Protein AF-A0A1M5EDV6-F1 (afdb_monomer)

Radius of gyration: 11.63 Å; Cα contacts (8 Å, |Δi|>4): 75; chains: 1; bounding box: 35×21×29 Å

Structure (mmCIF, N/CA/C/O backbone):
data_AF-A0A1M5EDV6-F1
#
_entry.id   AF-A0A1M5EDV6-F1
#
loop_
_atom_site.group_PDB
_atom_site.id
_atom_site.type_symbol
_atom_site.label_atom_id
_atom_site.label_alt_id
_atom_site.label_comp_id
_atom_site.label_asym_id
_atom_site.label_entity_id
_atom_site.label_seq_id
_atom_site.pdbx_PDB_ins_code
_atom_site.Cartn_x
_atom_site.Cartn_y
_atom_site.Cartn_z
_atom_site.occupancy
_atom_site.B_iso_or_equiv
_atom_site.auth_seq_id
_atom_site.auth_comp_id
_atom_site.auth_asym_id
_atom_site.auth_atom_id
_atom_site.pdbx_PDB_model_num
ATOM 1 N N . MET A 1 1 ? 23.914 -7.869 -8.738 1.00 47.19 1 MET A N 1
ATOM 2 C CA . MET A 1 1 ? 23.150 -7.102 -7.738 1.00 47.19 1 MET A CA 1
ATOM 3 C C . MET A 1 1 ? 21.946 -7.958 -7.421 1.00 47.19 1 MET A C 1
ATOM 5 O O . MET A 1 1 ? 21.058 -8.037 -8.258 1.00 47.19 1 MET A O 1
ATOM 9 N N . ASP A 1 2 ? 22.003 -8.712 -6.325 1.00 54.53 2 ASP A N 1
ATOM 10 C CA . ASP A 1 2 ? 20.895 -9.561 -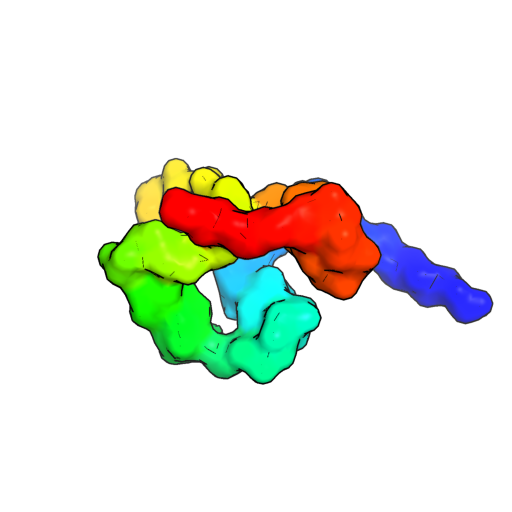5.889 1.00 54.53 2 ASP A CA 1
ATOM 11 C C . ASP A 1 2 ? 19.680 -8.682 -5.599 1.00 54.53 2 ASP A C 1
ATOM 13 O O . ASP A 1 2 ? 19.742 -7.767 -4.775 1.00 54.53 2 ASP A O 1
ATOM 17 N N . VAL A 1 3 ? 18.592 -8.923 -6.326 1.00 60.97 3 VAL A N 1
ATOM 18 C CA . VAL A 1 3 ? 17.289 -8.375 -5.962 1.00 60.97 3 VAL A CA 1
ATOM 19 C C . VAL A 1 3 ? 16.867 -9.166 -4.726 1.00 60.97 3 VAL A C 1
ATOM 21 O O . VAL A 1 3 ? 16.818 -10.391 -4.816 1.00 60.97 3 VAL A O 1
ATOM 24 N N . PRO A 1 4 ? 16.618 -8.534 -3.568 1.00 60.50 4 PRO A N 1
ATOM 25 C CA . PRO A 1 4 ? 16.122 -9.276 -2.419 1.00 60.50 4 PRO A CA 1
ATOM 26 C C . PRO A 1 4 ? 14.829 -9.991 -2.819 1.00 60.50 4 PRO A C 1
ATOM 28 O O . PRO A 1 4 ? 13.937 -9.360 -3.392 1.00 60.50 4 PRO A O 1
ATOM 31 N N . ASP A 1 5 ? 14.739 -11.292 -2.532 1.00 78.38 5 ASP A N 1
ATOM 32 C CA . ASP A 1 5 ? 13.506 -12.058 -2.710 1.00 78.38 5 ASP A CA 1
ATOM 33 C C . ASP A 1 5 ? 12.396 -11.369 -1.914 1.00 78.38 5 ASP A C 1
ATOM 35 O O . ASP A 1 5 ? 12.374 -11.375 -0.678 1.00 78.38 5 ASP A O 1
ATOM 39 N N . LEU A 1 6 ? 11.488 -10.707 -2.630 1.00 82.00 6 LEU A N 1
ATOM 40 C CA . LEU A 1 6 ? 10.323 -10.102 -2.011 1.00 82.00 6 LEU A CA 1
ATOM 41 C C . LEU A 1 6 ? 9.454 -11.229 -1.437 1.00 82.00 6 LEU A C 1
ATOM 43 O O . LEU A 1 6 ? 9.230 -12.240 -2.112 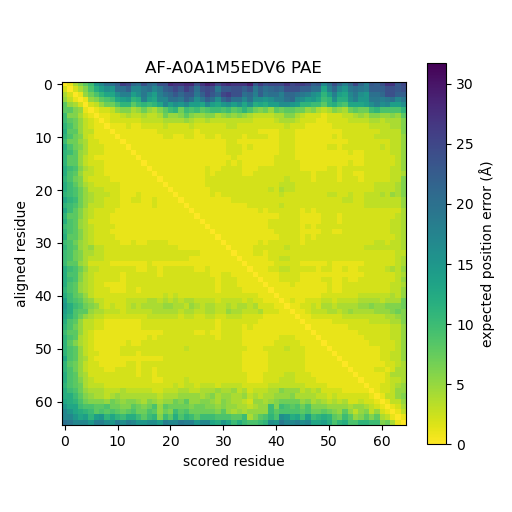1.00 82.00 6 LEU A O 1
ATOM 47 N N . PRO A 1 7 ? 8.908 -11.066 -0.220 1.00 91.31 7 PRO A N 1
ATOM 48 C CA . PRO A 1 7 ? 7.973 -12.041 0.321 1.00 91.31 7 PRO A CA 1
ATOM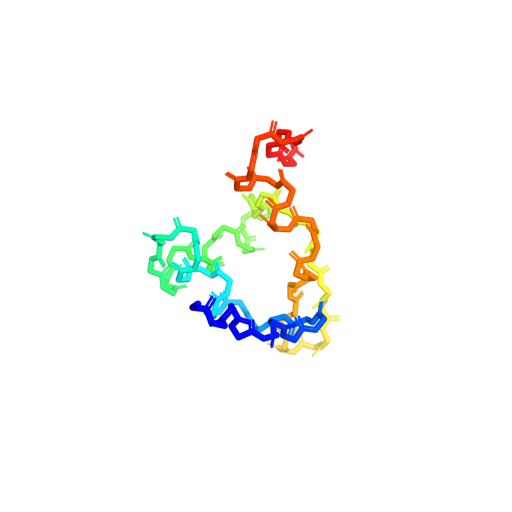 49 C C . PRO A 1 7 ? 6.768 -12.178 -0.616 1.00 91.31 7 PRO A C 1
ATOM 51 O O . PRO A 1 7 ? 6.400 -11.236 -1.314 1.00 91.31 7 PRO A O 1
ATOM 54 N N . THR A 1 8 ? 6.095 -13.330 -0.603 1.00 94.69 8 THR A N 1
ATOM 55 C CA . THR A 1 8 ? 4.904 -13.571 -1.443 1.00 94.69 8 THR A CA 1
ATOM 56 C C . THR A 1 8 ? 3.768 -12.578 -1.162 1.00 94.69 8 THR A C 1
ATOM 58 O O . THR A 1 8 ? 2.975 -12.261 -2.052 1.00 94.69 8 THR A O 1
ATOM 61 N N . VAL A 1 9 ? 3.700 -12.075 0.073 1.00 96.75 9 VAL A N 1
ATOM 62 C CA . VAL A 1 9 ? 2.746 -11.061 0.522 1.00 96.75 9 VAL A CA 1
ATOM 63 C C . VAL A 1 9 ? 3.459 -9.971 1.314 1.00 96.75 9 VAL A C 1
ATOM 65 O O . VAL A 1 9 ? 4.289 -10.250 2.181 1.00 96.75 9 VAL A O 1
ATOM 68 N N . LEU A 1 10 ? 3.082 -8.727 1.056 1.00 96.50 10 LEU A N 1
ATOM 69 C CA . LEU A 1 10 ? 3.520 -7.542 1.785 1.00 96.50 10 LEU A CA 1
ATOM 70 C C . LEU A 1 10 ? 2.434 -7.099 2.764 1.00 96.50 10 LEU A C 1
ATOM 72 O O . LEU A 1 10 ? 1.265 -7.470 2.633 1.00 96.50 10 LEU A O 1
ATOM 76 N N . ASP A 1 11 ? 2.803 -6.302 3.762 1.00 97.06 11 ASP A N 1
ATOM 77 C CA . ASP A 1 11 ? 1.817 -5.471 4.446 1.00 97.06 11 ASP A CA 1
ATOM 78 C C . ASP A 1 11 ? 1.517 -4.205 3.624 1.00 97.06 11 ASP A C 1
ATOM 80 O O . ASP A 1 11 ? 2.221 -3.868 2.668 1.00 97.06 11 ASP A O 1
ATOM 84 N N . LEU A 1 12 ? 0.424 -3.522 3.968 1.00 97.50 12 LEU A N 1
ATOM 85 C CA . LEU A 1 12 ? 0.012 -2.322 3.245 1.00 97.50 12 LEU A CA 1
ATOM 86 C C . LEU A 1 12 ? 1.083 -1.210 3.259 1.00 97.50 12 LEU A C 1
ATOM 88 O O . LEU A 1 12 ? 1.319 -0.633 2.200 1.00 97.50 12 LEU A O 1
ATOM 92 N N . PRO A 1 13 ? 1.761 -0.898 4.387 1.00 97.69 13 PRO A N 1
ATOM 93 C CA . PRO A 1 13 ? 2.838 0.092 4.387 1.00 97.69 13 PRO A CA 1
ATOM 94 C C . PRO A 1 13 ? 4.012 -0.257 3.463 1.00 97.69 13 PRO A C 1
ATOM 96 O O . PRO A 1 13 ? 4.482 0.627 2.751 1.00 97.69 13 PRO A O 1
ATOM 99 N N . ALA A 1 14 ? 4.463 -1.514 3.421 1.00 97.31 14 ALA A N 1
ATOM 100 C CA . ALA A 1 14 ? 5.543 -1.924 2.524 1.00 97.31 14 ALA A CA 1
ATOM 101 C C . ALA A 1 14 ? 5.122 -1.825 1.050 1.00 97.31 14 ALA A C 1
ATOM 103 O O . ALA A 1 14 ? 5.875 -1.312 0.224 1.00 97.31 14 ALA A O 1
ATOM 104 N N . ALA A 1 15 ? 3.896 -2.239 0.719 1.00 97.19 15 ALA A N 1
ATOM 105 C CA . ALA A 1 15 ? 3.352 -2.069 -0.627 1.00 97.19 15 ALA A CA 1
ATOM 106 C C . ALA A 1 15 ? 3.221 -0.584 -1.023 1.00 97.19 15 ALA A C 1
ATOM 108 O O . ALA A 1 15 ? 3.527 -0.210 -2.152 1.00 97.19 15 ALA A O 1
ATOM 109 N N . ALA A 1 16 ? 2.822 0.276 -0.083 1.00 97.75 16 ALA A N 1
ATOM 110 C CA . ALA A 1 16 ? 2.733 1.721 -0.279 1.00 97.75 16 ALA A CA 1
ATOM 111 C C . ALA A 1 16 ? 4.098 2.346 -0.603 1.00 97.75 16 ALA A C 1
ATOM 113 O O . ALA A 1 16 ? 4.192 3.180 -1.503 1.00 97.75 16 ALA A O 1
ATOM 114 N N . THR A 1 17 ? 5.158 1.899 0.077 1.00 96.88 17 THR A N 1
ATOM 115 C CA . THR A 1 17 ? 6.533 2.320 -0.217 1.00 96.88 17 THR A CA 1
ATOM 116 C C . THR A 1 17 ? 6.941 1.969 -1.645 1.00 96.88 17 THR A C 1
ATOM 118 O O . THR A 1 17 ? 7.528 2.814 -2.315 1.00 96.88 17 THR A O 1
ATOM 121 N N . LEU A 1 18 ? 6.588 0.779 -2.144 1.00 95.38 18 LEU A N 1
ATOM 122 C CA . LEU A 1 18 ? 6.872 0.398 -3.535 1.00 95.38 18 LEU A CA 1
ATOM 123 C C . LEU A 1 18 ? 6.124 1.271 -4.555 1.00 95.38 18 LEU A C 1
ATOM 125 O O . LEU A 1 18 ? 6.659 1.557 -5.620 1.00 95.38 18 LEU A O 1
ATOM 129 N N . LEU A 1 19 ? 4.920 1.736 -4.215 1.00 94.88 19 LEU A N 1
ATOM 130 C CA . LEU A 1 19 ? 4.142 2.681 -5.027 1.00 94.88 19 LEU A CA 1
ATOM 131 C C . LEU A 1 19 ? 4.586 4.147 -4.862 1.00 94.88 19 LEU A C 1
ATOM 133 O O . LEU A 1 19 ? 4.023 5.029 -5.507 1.00 94.88 19 LEU A O 1
ATOM 137 N N . GLY A 1 20 ? 5.549 4.435 -3.981 1.00 96.62 20 GLY A N 1
ATOM 138 C CA . GLY A 1 20 ? 6.004 5.799 -3.703 1.00 96.62 20 GLY A CA 1
ATOM 139 C C . GLY A 1 20 ? 4.991 6.667 -2.944 1.00 96.62 20 GLY A C 1
ATOM 140 O O . GLY A 1 20 ? 5.076 7.892 -3.009 1.00 96.62 20 GLY A O 1
ATOM 141 N N . ILE A 1 21 ? 4.035 6.067 -2.221 1.00 97.62 21 ILE A N 1
ATOM 142 C CA . ILE A 1 21 ? 3.011 6.793 -1.452 1.00 97.62 21 ILE A CA 1
ATOM 143 C C . ILE A 1 21 ? 3.162 6.594 0.058 1.00 97.62 21 ILE A C 1
ATOM 145 O O . ILE A 1 21 ? 3.631 5.569 0.552 1.00 97.62 21 ILE A O 1
ATOM 149 N N . GLY A 1 22 ? 2.722 7.594 0.821 1.00 97.94 22 GLY A N 1
ATOM 150 C CA . GLY A 1 22 ? 2.720 7.529 2.279 1.00 97.94 22 GLY A CA 1
ATOM 151 C C . GLY A 1 22 ? 1.667 6.563 2.836 1.00 97.94 22 GLY A C 1
ATOM 152 O O . GLY A 1 22 ? 0.606 6.352 2.249 1.00 97.94 22 GLY A O 1
ATOM 153 N N . ARG A 1 23 ? 1.922 6.049 4.045 1.00 97.94 23 ARG A N 1
ATOM 154 C CA . ARG A 1 23 ? 1.020 5.144 4.779 1.00 97.94 23 ARG A CA 1
ATOM 155 C C . ARG A 1 23 ? -0.412 5.678 4.893 1.00 97.94 23 ARG A C 1
ATOM 157 O O . ARG A 1 23 ? -1.353 4.917 4.711 1.00 97.94 23 ARG A O 1
ATOM 164 N N . THR A 1 24 ? -0.579 6.966 5.201 1.00 98.25 24 THR A N 1
ATOM 165 C CA . THR A 1 24 ? -1.907 7.592 5.326 1.00 98.25 24 THR A CA 1
ATOM 166 C C . THR A 1 24 ? -2.694 7.464 4.025 1.00 98.25 24 THR A C 1
ATOM 168 O O . 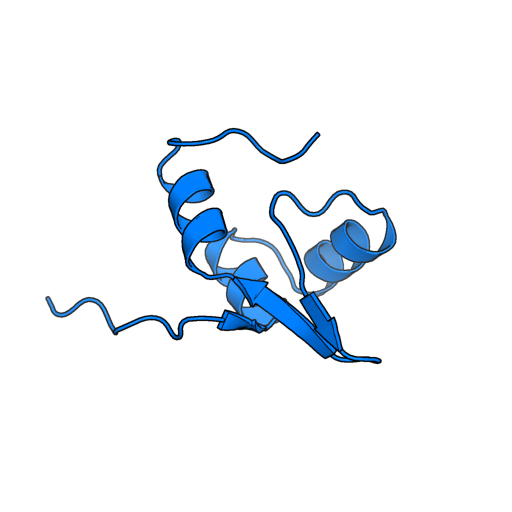THR A 1 24 ? -3.804 6.943 4.041 1.00 98.25 24 THR A O 1
ATOM 171 N N . LYS A 1 25 ? -2.071 7.816 2.893 1.00 98.31 25 LYS A N 1
ATOM 172 C CA . LYS A 1 25 ? -2.684 7.709 1.566 1.00 98.31 25 LYS A CA 1
ATOM 173 C C . LYS A 1 25 ? -3.049 6.268 1.218 1.00 98.31 25 LYS A C 1
ATOM 175 O O . LYS A 1 25 ? -4.107 6.023 0.656 1.00 98.31 25 LYS A O 1
ATOM 180 N N . ALA A 1 26 ? -2.203 5.308 1.585 1.00 98.12 26 ALA A N 1
ATOM 181 C CA . ALA A 1 26 ? -2.484 3.896 1.358 1.00 98.12 26 ALA A CA 1
ATOM 182 C C . ALA A 1 26 ? -3.738 3.416 2.106 1.00 98.12 26 ALA A C 1
ATOM 184 O O . ALA A 1 26 ? -4.588 2.751 1.519 1.00 98.12 26 ALA A O 1
ATOM 185 N N . TYR A 1 27 ? -3.885 3.777 3.385 1.00 97.62 27 TYR A N 1
ATOM 186 C CA . TYR A 1 27 ? -5.083 3.426 4.155 1.00 97.62 27 TYR A CA 1
ATOM 187 C C . TYR A 1 27 ? -6.334 4.162 3.671 1.00 97.62 27 TYR A C 1
ATOM 189 O O . TYR A 1 27 ? -7.403 3.559 3.685 1.00 97.62 27 TYR A O 1
ATOM 197 N N . GLU A 1 28 ? -6.218 5.420 3.232 1.00 98.12 28 GLU A N 1
ATOM 198 C CA . GLU A 1 28 ? -7.319 6.139 2.572 1.00 98.12 28 GLU A CA 1
ATOM 199 C C . GLU A 1 28 ? -7.790 5.379 1.333 1.00 98.12 28 GLU A C 1
ATOM 201 O O . GLU A 1 28 ? -8.960 5.034 1.250 1.00 98.12 28 GLU A O 1
ATOM 206 N N . LEU A 1 29 ? -6.871 5.003 0.438 1.00 97.69 29 LEU A N 1
ATOM 207 C CA . LEU A 1 29 ? -7.206 4.238 -0.765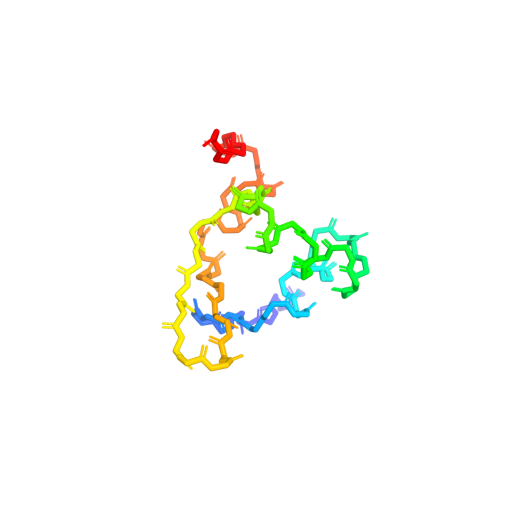 1.00 97.69 29 LEU A CA 1
ATOM 208 C C . LEU A 1 29 ? -7.863 2.891 -0.438 1.00 97.69 29 LEU A C 1
ATOM 210 O O . LEU A 1 29 ? -8.831 2.520 -1.084 1.00 97.69 29 LEU A O 1
ATOM 214 N N . VAL A 1 30 ? -7.388 2.161 0.577 1.00 97.06 30 VAL A N 1
ATOM 215 C CA . VAL A 1 30 ? -8.029 0.894 0.983 1.00 97.06 30 VAL A CA 1
ATOM 216 C C . VAL A 1 30 ? -9.394 1.113 1.641 1.00 97.06 30 VAL A C 1
ATOM 218 O O . VAL A 1 30 ? -10.274 0.257 1.541 1.00 97.06 30 VAL A O 1
ATOM 221 N N . ARG A 1 31 ? -9.580 2.212 2.372 1.00 96.44 31 ARG A N 1
ATOM 222 C CA . ARG A 1 31 ? -10.875 2.544 2.977 1.00 96.44 31 ARG A CA 1
ATOM 223 C C . ARG A 1 31 ? -11.892 2.938 1.912 1.00 96.44 31 ARG A C 1
ATOM 225 O O . ARG A 1 31 ? -13.052 2.571 2.040 1.00 96.44 31 ARG A O 1
ATOM 232 N N . ASP A 1 32 ? -11.437 3.654 0.896 1.00 96.88 32 ASP A N 1
ATOM 233 C CA . ASP A 1 32 ? -12.266 4.182 -0.180 1.00 96.88 32 ASP A CA 1
ATOM 234 C C . ASP A 1 32 ? -12.396 3.165 -1.345 1.00 96.88 32 ASP A C 1
ATOM 236 O O . ASP A 1 32 ? -12.845 3.531 -2.425 1.00 96.88 32 ASP A O 1
ATOM 240 N N . ASP A 1 33 ? -11.971 1.905 -1.129 1.00 94.62 33 ASP A N 1
ATOM 241 C CA . ASP A 1 33 ? -11.903 0.798 -2.105 1.00 94.62 33 ASP A CA 1
ATOM 242 C C . ASP A 1 33 ? -11.237 1.172 -3.449 1.00 94.62 33 ASP A C 1
ATOM 244 O O . ASP A 1 33 ? -11.493 0.580 -4.489 1.00 94.62 33 ASP A O 1
ATOM 248 N N . ALA A 1 34 ? -10.308 2.127 -3.407 1.00 96.31 34 ALA A N 1
ATOM 249 C CA . ALA A 1 34 ? -9.562 2.665 -4.543 1.00 96.31 34 ALA A CA 1
ATOM 250 C C . ALA A 1 34 ? -8.104 2.165 -4.600 1.00 96.31 34 ALA A C 1
ATOM 252 O O . ALA A 1 34 ? -7.260 2.729 -5.302 1.00 96.31 34 ALA A O 1
ATOM 253 N N . TRP A 1 35 ? -7.754 1.149 -3.807 1.00 97.38 35 TRP A N 1
ATOM 254 C CA . TRP A 1 35 ? -6.419 0.557 -3.855 1.00 97.38 35 TRP A CA 1
ATOM 255 C C . TRP A 1 35 ? -6.230 -0.222 -5.174 1.00 97.38 35 TRP A C 1
ATOM 257 O O . TRP A 1 35 ? -7.091 -1.020 -5.533 1.00 97.38 35 TRP A O 1
ATOM 267 N N . PRO A 1 36 ? -5.107 -0.045 -5.899 1.00 96.38 36 PRO A N 1
ATOM 268 C CA . PRO A 1 36 ? -5.029 -0.411 -7.317 1.00 96.38 36 PRO A CA 1
ATOM 269 C C . PRO A 1 36 ? -4.805 -1.905 -7.597 1.00 96.38 36 PRO A C 1
ATOM 271 O O . PRO A 1 36 ? -4.765 -2.302 -8.760 1.00 96.38 36 PRO A O 1
ATOM 274 N N . THR A 1 37 ? -4.609 -2.736 -6.571 1.00 97.00 37 THR A N 1
ATOM 275 C CA . THR A 1 37 ? -4.363 -4.182 -6.707 1.00 97.00 37 THR A CA 1
ATOM 276 C C . THR A 1 37 ? -5.215 -4.994 -5.729 1.00 97.00 37 THR A C 1
ATOM 278 O O . THR A 1 37 ? -5.800 -4.438 -4.806 1.00 97.00 37 THR A O 1
ATOM 281 N N . PRO A 1 38 ? -5.325 -6.324 -5.872 1.00 95.94 38 PRO A N 1
ATOM 282 C CA . PRO A 1 38 ? -6.036 -7.126 -4.883 1.00 95.94 38 PRO A CA 1
ATOM 283 C C . PRO A 1 38 ? -5.430 -6.991 -3.479 1.00 95.94 38 PRO A C 1
ATOM 285 O O . PRO A 1 38 ? -4.211 -6.925 -3.317 1.00 95.94 38 PRO A O 1
ATOM 288 N N . ILE A 1 39 ? -6.280 -7.028 -2.453 1.00 97.06 39 ILE A N 1
ATOM 289 C CA .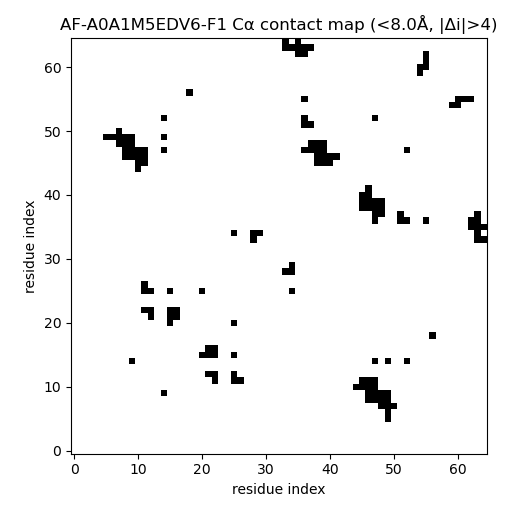 ILE A 1 39 ? -5.869 -7.073 -1.045 1.00 97.06 39 ILE A CA 1
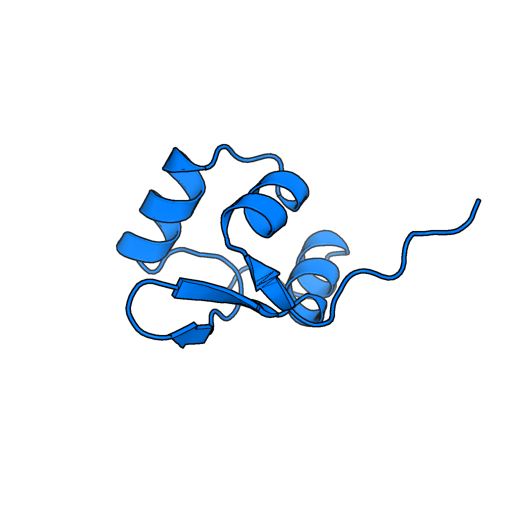ATOM 290 C C . ILE A 1 39 ? -6.517 -8.260 -0.336 1.00 97.06 39 ILE A C 1
ATOM 292 O O . ILE A 1 39 ? -7.642 -8.652 -0.638 1.00 97.06 39 ILE A O 1
ATOM 296 N N . ILE A 1 40 ? -5.821 -8.811 0.654 1.00 97.06 40 ILE A N 1
ATOM 297 C CA . ILE A 1 40 ? -6.335 -9.844 1.553 1.00 97.06 40 ILE A CA 1
ATOM 298 C C . ILE A 1 40 ? -6.581 -9.184 2.912 1.00 97.06 40 ILE A C 1
ATOM 300 O O . ILE A 1 40 ? -5.643 -8.714 3.565 1.00 97.06 40 ILE A O 1
ATOM 304 N N . ARG A 1 41 ? -7.845 -9.144 3.346 1.00 96.38 41 ARG A N 1
ATOM 305 C CA . ARG A 1 41 ? -8.240 -8.636 4.669 1.00 96.38 41 ARG A CA 1
ATOM 306 C C . ARG A 1 41 ? -8.282 -9.787 5.679 1.00 96.38 41 ARG A C 1
ATOM 308 O O . ARG A 1 41 ? -9.031 -10.743 5.508 1.00 96.38 41 ARG A O 1
ATOM 315 N N . LEU A 1 42 ? -7.492 -9.678 6.746 1.00 95.19 42 LEU A N 1
ATOM 316 C CA . LEU A 1 42 ? -7.405 -10.640 7.853 1.00 95.19 42 LEU A CA 1
ATOM 317 C C . LEU A 1 42 ? -7.706 -9.906 9.168 1.00 95.19 42 LEU A C 1
ATOM 319 O O . LEU A 1 42 ? -6.812 -9.553 9.942 1.00 95.19 42 LEU A O 1
ATOM 323 N N . GLY A 1 43 ? -8.984 -9.589 9.384 1.00 93.94 43 GLY A N 1
ATOM 324 C CA . GLY A 1 43 ? -9.415 -8.717 10.476 1.00 93.94 43 GLY A CA 1
ATOM 325 C C . GLY A 1 43 ? -8.853 -7.302 10.308 1.00 93.94 43 GLY A C 1
ATOM 326 O O . GLY A 1 43 ? -9.180 -6.614 9.345 1.00 93.94 43 GLY A O 1
ATOM 327 N N . LYS A 1 44 ? -7.995 -6.868 11.241 1.00 91.56 44 LYS A N 1
ATOM 328 C CA . LYS A 1 44 ? -7.317 -5.558 11.175 1.00 91.56 44 LYS A CA 1
ATOM 329 C C . LYS A 1 44 ? -6.072 -5.558 10.282 1.00 91.56 44 LYS A C 1
ATOM 331 O O . LYS A 1 44 ? -5.532 -4.492 10.003 1.00 91.56 44 LYS A O 1
ATOM 336 N N . LEU A 1 45 ? -5.587 -6.732 9.875 1.00 95.38 45 LEU A N 1
ATOM 337 C CA . LEU A 1 45 ? -4.410 -6.851 9.023 1.00 95.38 45 LEU A CA 1
ATOM 338 C C . LEU A 1 45 ? -4.814 -6.780 7.552 1.00 95.38 45 LEU A C 1
ATOM 340 O O . LEU A 1 45 ? -5.753 -7.447 7.121 1.00 95.38 45 LEU A O 1
ATOM 344 N N . ILE A 1 46 ? -4.054 -6.007 6.783 1.00 97.38 46 ILE A N 1
ATOM 3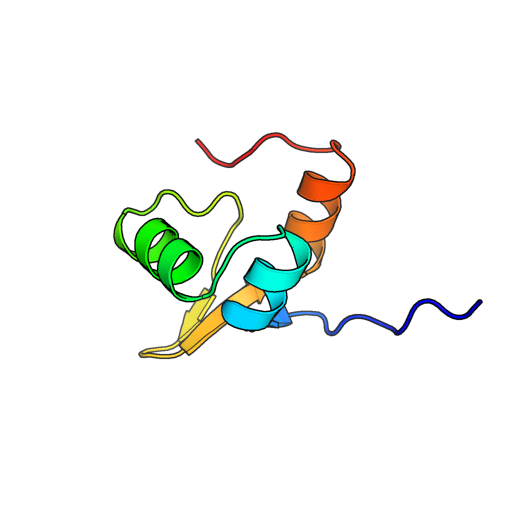45 C CA . ILE A 1 46 ? -4.164 -5.937 5.326 1.00 97.38 46 ILE A CA 1
ATOM 346 C C . ILE A 1 46 ? -2.875 -6.503 4.745 1.00 97.38 46 ILE A C 1
ATOM 348 O O . ILE A 1 46 ? -1.778 -6.068 5.111 1.00 97.38 46 ILE A O 1
ATOM 352 N N . LYS A 1 47 ? -3.017 -7.486 3.856 1.00 97.62 47 LYS A N 1
ATOM 353 C CA . LYS A 1 47 ? -1.915 -8.072 3.096 1.00 97.62 47 LYS A CA 1
ATOM 354 C C . LYS A 1 47 ? -2.100 -7.793 1.613 1.00 97.62 47 LYS A C 1
ATOM 356 O O . LYS A 1 47 ? -3.208 -7.908 1.097 1.00 97.62 47 LYS A O 1
ATOM 361 N N . VAL A 1 48 ? -1.012 -7.447 0.941 1.00 97.50 48 VAL A N 1
ATOM 362 C CA . VAL A 1 48 ? -0.980 -7.155 -0.493 1.00 97.50 48 VAL A CA 1
ATOM 363 C C . VAL A 1 48 ? -0.171 -8.258 -1.170 1.00 97.50 48 VAL A C 1
ATOM 365 O O . VAL A 1 48 ? 1.007 -8.416 -0.841 1.00 97.50 48 VAL A O 1
ATOM 368 N N . PRO A 1 49 ? -0.759 -9.059 -2.072 1.00 97.25 49 PRO A N 1
ATOM 369 C CA . PRO A 1 49 ? 0.001 -10.009 -2.871 1.00 97.25 49 PRO A CA 1
ATOM 370 C C . PRO A 1 49 ? 1.066 -9.277 -3.692 1.00 97.25 49 PRO A C 1
ATOM 372 O O . PRO A 1 49 ? 0.775 -8.295 -4.376 1.00 97.25 49 PRO A O 1
ATOM 375 N N . THR A 1 50 ? 2.303 -9.761 -3.637 1.00 96.69 50 THR A N 1
ATOM 376 C CA . THR A 1 50 ? 3.440 -9.086 -4.278 1.00 96.69 50 THR A CA 1
ATOM 377 C C . THR A 1 50 ? 3.347 -9.137 -5.798 1.00 96.69 50 THR A C 1
ATOM 379 O O . THR A 1 50 ? 3.648 -8.156 -6.469 1.00 96.69 50 THR A O 1
ATOM 382 N N . ARG A 1 51 ? 2.891 -10.265 -6.359 1.00 95.81 51 ARG A N 1
ATOM 383 C CA . ARG A 1 51 ? 2.886 -10.481 -7.812 1.00 95.81 51 ARG A CA 1
ATOM 384 C C . ARG A 1 51 ? 2.021 -9.460 -8.577 1.00 95.81 51 ARG A C 1
ATOM 386 O O . ARG A 1 51 ? 2.588 -8.791 -9.434 1.00 95.81 51 ARG A O 1
ATOM 393 N N 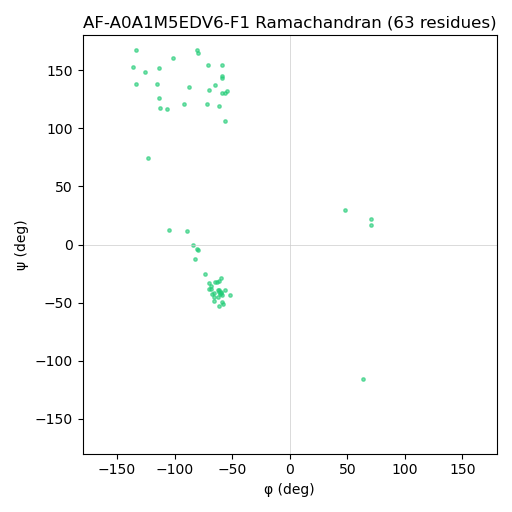. PRO A 1 52 ? 0.733 -9.236 -8.237 1.00 95.62 52 PRO A N 1
ATOM 394 C CA . PRO A 1 52 ? -0.080 -8.215 -8.905 1.00 95.62 52 PRO A CA 1
ATOM 395 C C . PRO A 1 52 ? 0.463 -6.790 -8.744 1.00 95.62 52 PRO A C 1
ATOM 397 O O . PRO A 1 52 ? 0.289 -5.961 -9.630 1.00 95.62 52 PRO A O 1
ATOM 400 N N . LEU A 1 53 ? 1.121 -6.493 -7.617 1.00 95.56 53 LEU A N 1
ATOM 401 C CA . LEU A 1 53 ? 1.748 -5.192 -7.390 1.00 95.56 53 LEU A CA 1
ATOM 402 C C . LEU A 1 53 ? 2.933 -4.957 -8.330 1.00 95.56 53 LEU A C 1
ATOM 404 O O . LEU A 1 53 ? 3.057 -3.871 -8.889 1.00 95.56 53 LEU A O 1
ATOM 408 N N . LEU A 1 54 ? 3.774 -5.973 -8.528 1.00 95.06 54 LEU A N 1
ATOM 409 C CA . LEU A 1 54 ? 4.874 -5.907 -9.488 1.00 95.06 54 LEU A CA 1
ATOM 410 C C . LEU A 1 54 ? 4.354 -5.803 -10.923 1.00 95.06 54 LEU A C 1
ATOM 412 O O . LEU A 1 54 ? 4.802 -4.926 -11.653 1.00 95.06 54 LEU A O 1
ATOM 416 N N . ASP A 1 55 ? 3.353 -6.608 -11.291 1.00 95.44 55 ASP A N 1
ATOM 417 C CA . ASP A 1 55 ? 2.743 -6.548 -12.624 1.00 95.44 55 ASP A CA 1
ATOM 418 C C . ASP A 1 55 ? 2.207 -5.138 -12.943 1.00 95.44 55 ASP A C 1
ATOM 420 O O . ASP A 1 55 ? 2.366 -4.662 -14.069 1.00 95.44 55 ASP A O 1
ATOM 424 N N . LEU A 1 56 ? 1.616 -4.450 -11.956 1.00 95.56 56 LEU A N 1
ATOM 425 C CA . LEU A 1 56 ? 1.173 -3.056 -12.080 1.00 95.56 56 LEU A CA 1
ATOM 426 C C . LEU A 1 56 ? 2.356 -2.094 -12.274 1.00 95.56 56 LEU A C 1
ATOM 428 O O . LEU A 1 56 ? 2.329 -1.261 -13.178 1.00 95.56 56 LEU A O 1
ATOM 432 N N . LEU A 1 57 ? 3.394 -2.202 -11.439 1.00 93.94 57 LEU A N 1
ATOM 433 C CA . LEU A 1 57 ? 4.584 -1.339 -11.499 1.00 93.94 57 LEU A CA 1
ATOM 434 C C . LEU A 1 57 ? 5.368 -1.502 -12.808 1.00 93.94 57 LEU A C 1
ATOM 436 O O . LEU A 1 57 ? 5.959 -0.548 -13.306 1.00 93.94 57 LEU A O 1
ATOM 440 N N . GLU A 1 58 ? 5.355 -2.704 -13.373 1.00 95.12 58 GLU A N 1
ATOM 441 C CA . GLU A 1 58 ? 5.993 -3.034 -14.648 1.00 95.12 58 GLU A CA 1
ATOM 442 C C . GLU A 1 58 ? 5.096 -2.694 -15.854 1.00 95.12 58 GLU A C 1
ATOM 444 O O . GLU A 1 58 ? 5.495 -2.917 -16.997 1.00 95.12 58 GLU A O 1
ATOM 449 N N . GLY A 1 59 ? 3.886 -2.168 -15.619 1.00 94.12 59 GLY A N 1
ATOM 450 C CA . GLY A 1 59 ? 2.938 -1.773 -16.663 1.00 94.12 59 GLY A CA 1
ATOM 451 C C . GLY A 1 59 ? 2.305 -2.944 -17.419 1.00 94.12 59 GLY A C 1
ATOM 452 O O . GLY A 1 59 ? 1.751 -2.745 -18.500 1.00 94.12 59 GLY A O 1
ATOM 453 N N . ARG A 1 60 ? 2.380 -4.169 -16.881 1.00 93.56 60 ARG A N 1
ATOM 454 C CA . ARG A 1 60 ? 1.756 -5.361 -17.484 1.00 93.56 60 ARG A CA 1
ATOM 455 C C . ARG A 1 60 ? 0.237 -5.361 -17.322 1.00 93.56 60 ARG A C 1
ATOM 457 O O . ARG A 1 60 ? -0.457 -5.999 -18.110 1.00 93.56 60 ARG A O 1
ATOM 464 N N . VAL A 1 61 ? -0.265 -4.670 -16.298 1.00 90.00 61 VAL A N 1
ATOM 465 C CA . VAL A 1 61 ? -1.693 -4.495 -16.001 1.00 90.00 61 VAL A CA 1
ATOM 466 C C . VAL A 1 61 ? -1.988 -3.039 -15.634 1.00 90.00 61 VAL A C 1
ATOM 468 O O . VAL A 1 61 ? -1.114 -2.330 -15.141 1.00 90.00 61 VAL A O 1
ATOM 471 N N . GLY A 1 62 ? -3.222 -2.591 -15.875 1.00 85.94 62 GLY A N 1
ATOM 472 C CA . GLY A 1 62 ? -3.714 -1.302 -15.380 1.00 85.94 62 GLY A CA 1
ATOM 473 C C . GLY A 1 62 ? -4.149 -1.373 -13.910 1.00 85.94 62 GLY A C 1
ATOM 474 O O . GLY A 1 62 ? -4.296 -2.475 -13.374 1.00 85.94 62 GLY A O 1
ATOM 475 N N . PRO A 1 63 ? -4.371 -0.221 -13.248 1.00 79.31 63 PRO A N 1
ATOM 476 C CA . PRO A 1 63 ? -4.954 -0.202 -11.911 1.00 79.31 63 PRO A CA 1
ATOM 477 C C . PRO A 1 63 ? -6.335 -0.867 -11.932 1.00 79.31 63 PRO A C 1
ATOM 479 O O . PRO A 1 63 ? -7.079 -0.722 -12.905 1.00 79.31 63 PRO A O 1
ATOM 482 N N . ALA A 1 64 ? -6.663 -1.598 -10.865 1.00 74.12 64 ALA A N 1
ATOM 483 C CA . ALA A 1 64 ? -8.016 -2.102 -10.663 1.00 74.12 64 ALA A CA 1
ATOM 484 C C . ALA A 1 64 ? -9.015 -0.931 -10.724 1.00 74.12 64 ALA A C 1
ATOM 486 O O . ALA A 1 64 ? -8.757 0.127 -10.145 1.00 74.12 64 ALA A O 1
ATOM 487 N N . ALA A 1 65 ? -10.091 -1.120 -11.492 1.00 60.03 65 ALA A N 1
ATOM 488 C CA . ALA A 1 65 ? -11.168 -0.149 -11.670 1.00 60.03 65 ALA A CA 1
ATOM 489 C C . ALA A 1 65 ? -12.159 -0.191 -10.504 1.00 60.03 65 ALA A C 1
ATOM 491 O O . ALA A 1 65 ? -12.367 -1.304 -9.964 1.00 60.03 65 ALA A O 1
#

Secondary structure (DSSP, 8-state):
-PPP---SEEEHHHHHHHTT--HHHHHHHHHTT--SS--EEETTEEEEEHHHHHHHHTTSSPPP-

Foldseek 3Di:
DDDPPDPQKDWQQVLCVVVVHHPVVSVVCVVVVNAFADWDDDPPTIIGGPVRSVCCVVVVDDGDD

Sequence (65 aa):
MDVPDLPTVLDLPAAATLLGIGRTKAYELVRDDAWPTPIIRLGKLIKVPTRPLLDLLEGRVGPAA

Nearest PDB structures (foldseek):
  4lhf-assembly1_A  TM=6.194E-01  e=1.433E-01  Peduovirus P2
  5d90-assembly2_C  TM=6.436E-01  e=9.256E-01  Haemophilus influenzae Rd KW20
  3d71-assembly1_A-2  TM=6.500E-01  e=1.130E+00  Bacillus subtilis
  3qao-assembly1_A-2  TM=6.278E-01  e=1.476E+00  Listeria monocytogenes EGD-e
  5d8c-assembly1_A  TM=6.969E-01  e=3.071E+00  Haemophilus influenzae Rd KW20

Organism: NCBI:txid1206085

pLDDT: mean 91.89, std 11.31, range [47.19, 98.31]

Solvent-accessible surface area (backbone atoms only — not comparable to full-atom values): 3958 Å² total; per-residue (Å²): 133,85,74,78,83,72,59,74,56,33,44,53,58,62,51,19,53,76,71,74,43,55,56,68,59,46,52,49,26,57,72,69,72,61,45,50,53,76,71,49,77,60,86,92,46,51,33,28,51,37,65,63,50,48,36,39,77,71,62,77,43,76,67,58,128

Mean predicted aligned error: 4.03 Å